Protein AF-A0A7S2W2R5-F1 (afdb_monomer_lite)

Sequence (116 aa):
VIVQPTSTGEVLVQDFVALGYPVIAITLNASVNNKILGMCKHVFQFDDNLEHIIEQLNELPVYMHIVMPGTEVGVELADEIADRFDIRKNTLKLSEIQKQEEISGSWAKLSVLQEF

Secondary structure (DSSP, 8-state):
-EE--STHHHHHHHHHHHTTPPPEEEE-SS---HHHHTT-SEEEE--S-HHHHHHHHHTSS-----EE-SSSHHHHHHHHHHHHTTPPP---TTHHHHHHHHHHHTTTTTSSSS--

Radius of gyration: 16.76 Å; chains: 1; bounding box: 62×26×30 Å

pLDDT: mean 78.96, std 20.47, range [34.94, 96.5]

Organism: NCBI:txid96639

Foldseek 3Di:
DEFACPAQNLVVLVVCLVVVHAYEYEYAPDDHPVVSVVSHPHYHYDPVDLVVVVVVVVPDPDQDAAHYYNDLVCLVSRVVSCVVNVHDHPPDPCNVVVVVVVVVVVVVVVVVPPPD

Structure (mmCIF, N/CA/C/O backbone):
data_AF-A0A7S2W2R5-F1
#
_entry.id   AF-A0A7S2W2R5-F1
#
loop_
_atom_site.group_PDB
_atom_site.id
_atom_site.type_symbol
_atom_site.label_atom_id
_atom_site.label_alt_id
_atom_site.label_comp_id
_atom_site.label_asym_id
_atom_site.label_entity_id
_atom_site.label_seq_id
_atom_site.pdbx_PDB_ins_code
_atom_site.Cartn_x
_atom_site.Cartn_y
_atom_site.Cartn_z
_atom_site.occupancy
_atom_site.B_iso_or_equiv
_atom_site.auth_seq_id
_atom_site.auth_comp_id
_atom_site.auth_asym_id
_atom_site.auth_atom_id
_atom_site.pdbx_PDB_model_num
ATOM 1 N N . VAL A 1 1 ? -6.144 -5.578 -0.274 1.00 89.50 1 VAL A N 1
ATOM 2 C CA . VAL A 1 1 ? -4.671 -5.701 -0.147 1.00 89.50 1 VAL A CA 1
ATOM 3 C C . VAL A 1 1 ? -4.079 -4.334 -0.405 1.00 89.50 1 VAL A C 1
ATOM 5 O O . VAL A 1 1 ? -4.522 -3.712 -1.363 1.00 89.50 1 VAL A O 1
ATOM 8 N N . ILE A 1 2 ? -3.165 -3.849 0.434 1.00 87.69 2 ILE A N 1
ATOM 9 C CA . ILE A 1 2 ? -2.410 -2.629 0.129 1.00 87.69 2 ILE A CA 1
ATOM 10 C C . ILE A 1 2 ? -1.122 -3.021 -0.590 1.00 87.69 2 ILE A C 1
ATOM 12 O O . ILE A 1 2 ? -0.438 -3.946 -0.153 1.00 87.69 2 ILE A O 1
ATOM 16 N N . VAL A 1 3 ? -0.795 -2.329 -1.678 1.00 88.06 3 VAL A N 1
ATOM 17 C CA . VAL A 1 3 ? 0.437 -2.547 -2.441 1.00 88.06 3 VAL A CA 1
ATOM 18 C C . VAL A 1 3 ? 1.093 -1.208 -2.755 1.00 88.06 3 VAL A C 1
ATOM 20 O O . VAL A 1 3 ? 0.430 -0.286 -3.228 1.00 88.06 3 VAL A O 1
ATOM 23 N N . GLN A 1 4 ? 2.402 -1.109 -2.548 1.00 92.81 4 GLN A N 1
ATOM 24 C CA . GLN A 1 4 ? 3.214 -0.052 -3.150 1.00 92.81 4 GLN A CA 1
ATOM 25 C C . GLN A 1 4 ? 3.517 -0.475 -4.598 1.00 92.81 4 GLN A C 1
ATOM 27 O O . GLN A 1 4 ? 4.209 -1.469 -4.790 1.00 92.81 4 GLN A O 1
ATOM 32 N N . PRO A 1 5 ? 2.960 0.174 -5.638 1.00 91.69 5 PRO A N 1
ATOM 33 C CA . PRO A 1 5 ? 2.845 -0.438 -6.962 1.00 91.69 5 PRO A CA 1
ATOM 34 C C . PRO A 1 5 ? 4.040 -0.128 -7.879 1.00 91.69 5 PRO A C 1
ATOM 36 O O . PRO A 1 5 ? 3.851 0.118 -9.061 1.00 91.69 5 PRO A O 1
ATOM 39 N N . THR A 1 6 ? 5.271 -0.079 -7.368 1.00 90.81 6 THR A N 1
ATOM 40 C CA . THR A 1 6 ? 6.471 0.168 -8.193 1.00 90.81 6 THR A CA 1
ATOM 41 C C . THR A 1 6 ? 7.331 -1.088 -8.267 1.00 90.81 6 THR A C 1
ATOM 43 O O . THR A 1 6 ? 7.393 -1.838 -7.299 1.00 90.81 6 THR A O 1
ATOM 46 N N . SER A 1 7 ? 8.019 -1.316 -9.394 1.00 88.06 7 SER A N 1
ATOM 47 C CA . SER A 1 7 ? 8.885 -2.490 -9.602 1.00 88.06 7 SER A CA 1
ATOM 48 C C . SER A 1 7 ? 8.112 -3.804 -9.389 1.00 88.06 7 SER A C 1
ATOM 50 O O . SER A 1 7 ? 7.101 -4.029 -10.057 1.00 88.06 7 SER A O 1
ATOM 52 N N . THR A 1 8 ? 8.514 -4.646 -8.433 1.00 90.19 8 THR A N 1
ATOM 53 C CA . THR A 1 8 ? 7.815 -5.882 -8.044 1.00 90.19 8 THR A CA 1
ATOM 54 C C . THR A 1 8 ? 6.357 -5.628 -7.655 1.00 90.19 8 THR A C 1
ATOM 56 O O . THR A 1 8 ? 5.495 -6.479 -7.871 1.00 90.19 8 THR A O 1
ATOM 59 N N . GLY A 1 9 ? 6.051 -4.431 -7.150 1.00 91.44 9 GLY A N 1
ATOM 60 C CA . GLY A 1 9 ? 4.696 -4.008 -6.820 1.00 91.44 9 GLY A CA 1
ATOM 61 C C . GLY A 1 9 ? 3.731 -4.041 -8.003 1.00 91.44 9 GLY A C 1
ATOM 62 O O . GLY A 1 9 ? 2.568 -4.387 -7.818 1.00 91.44 9 GLY A O 1
ATOM 63 N N . GLU A 1 10 ? 4.190 -3.744 -9.224 1.00 93.94 10 GLU A N 1
ATOM 64 C CA . GLU A 1 10 ? 3.332 -3.809 -10.416 1.00 93.94 10 GLU A CA 1
ATOM 65 C C . GLU A 1 10 ? 2.876 -5.244 -10.704 1.00 93.94 10 GLU A C 1
ATOM 67 O O . GLU A 1 10 ? 1.711 -5.473 -11.035 1.00 93.94 10 GLU A O 1
ATOM 72 N N . VAL A 1 11 ? 3.780 -6.213 -10.529 1.00 94.50 11 VAL A N 1
ATOM 73 C CA . VAL A 1 11 ? 3.484 -7.643 -10.692 1.00 94.50 11 VAL A CA 1
ATOM 74 C C . VAL A 1 11 ? 2.495 -8.093 -9.617 1.00 94.50 11 VAL A C 1
ATOM 76 O O . VAL A 1 11 ? 1.481 -8.708 -9.933 1.00 94.50 11 VAL A O 1
ATOM 79 N N . LEU A 1 12 ? 2.713 -7.687 -8.361 1.00 94.56 12 LEU A N 1
ATOM 80 C CA . LEU A 1 12 ? 1.806 -8.004 -7.255 1.00 94.56 12 LEU A CA 1
ATOM 81 C C . LEU A 1 12 ? 0.392 -7.452 -7.476 1.00 94.56 12 LEU A C 1
ATOM 83 O O . LEU A 1 12 ? -0.583 -8.145 -7.191 1.00 94.56 12 LEU A O 1
ATOM 87 N N . VAL A 1 13 ? 0.256 -6.229 -8.003 1.00 95.81 13 VAL A N 1
ATOM 88 C CA . VAL A 1 13 ? -1.060 -5.672 -8.364 1.00 95.81 13 VAL A CA 1
ATOM 89 C C . VAL A 1 13 ? -1.759 -6.577 -9.380 1.00 95.81 13 VAL A C 1
ATOM 91 O O . VAL A 1 13 ? -2.928 -6.911 -9.186 1.00 95.81 13 VAL A O 1
ATOM 94 N N . GLN A 1 14 ? -1.059 -6.993 -10.440 1.00 96.06 14 GLN A N 1
ATOM 95 C CA . GLN A 1 14 ? -1.632 -7.871 -11.464 1.00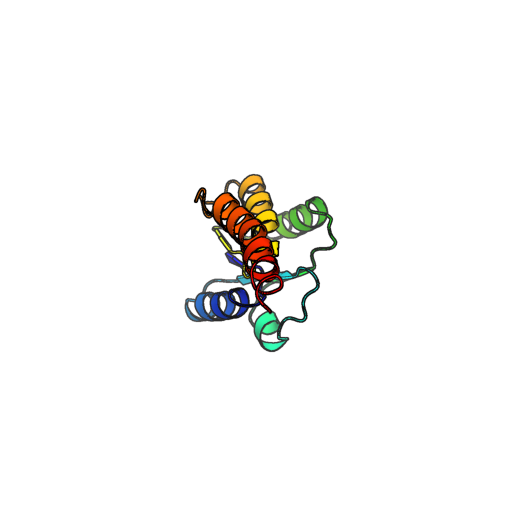 96.06 14 GLN A CA 1
ATOM 96 C C . GLN A 1 14 ? -2.073 -9.212 -10.876 1.00 96.06 14 GLN A C 1
ATOM 98 O O . GLN A 1 14 ? -3.203 -9.634 -11.127 1.00 96.06 14 GLN A O 1
ATOM 103 N N . ASP A 1 15 ? -1.226 -9.836 -10.059 1.00 95.94 15 ASP A N 1
ATOM 104 C CA . ASP A 1 15 ? -1.503 -11.132 -9.442 1.00 95.94 15 ASP A CA 1
ATOM 105 C C . ASP A 1 15 ? -2.714 -11.064 -8.505 1.00 95.94 15 ASP A C 1
ATOM 107 O O . ASP A 1 15 ? -3.640 -11.871 -8.616 1.00 95.94 15 ASP A O 1
ATOM 111 N N . PHE A 1 16 ? -2.774 -10.070 -7.614 1.00 95.06 16 PHE A N 1
ATOM 112 C CA . PHE A 1 16 ? -3.900 -9.928 -6.689 1.00 95.06 16 PHE A CA 1
ATOM 113 C C . PHE A 1 16 ? -5.213 -9.628 -7.410 1.00 95.06 16 PHE A C 1
ATOM 115 O O . PHE A 1 16 ? -6.244 -10.197 -7.050 1.00 95.06 16 PHE A O 1
ATOM 122 N N . VAL A 1 17 ? -5.181 -8.786 -8.445 1.00 95.69 17 VAL A N 1
ATOM 123 C CA . VAL A 1 17 ? -6.368 -8.494 -9.257 1.00 95.69 17 VAL A CA 1
ATOM 124 C C . VAL A 1 17 ? -6.821 -9.737 -10.025 1.00 95.69 17 VAL A C 1
ATOM 126 O O . VAL A 1 17 ? -8.016 -10.029 -10.042 1.00 95.69 17 VAL A O 1
ATOM 129 N N . ALA A 1 18 ? -5.896 -10.512 -10.602 1.00 95.81 18 ALA A N 1
ATOM 130 C CA . ALA A 1 18 ? -6.210 -11.769 -11.285 1.00 95.81 18 ALA A CA 1
ATOM 131 C C . ALA A 1 18 ? -6.815 -12.820 -10.336 1.00 95.81 18 ALA A C 1
ATOM 133 O O . ALA A 1 18 ? -7.683 -13.593 -10.738 1.00 95.81 18 ALA A O 1
ATOM 134 N N . LEU A 1 19 ? -6.405 -12.810 -9.066 1.00 95.06 19 LEU A N 1
ATOM 135 C CA . LEU A 1 19 ? -6.973 -13.633 -7.994 1.00 95.06 19 LEU A CA 1
ATOM 136 C C . LEU A 1 19 ? -8.298 -13.081 -7.427 1.00 95.06 19 LEU A C 1
ATOM 138 O O . LEU A 1 19 ? -8.893 -13.701 -6.547 1.00 95.06 19 LEU A O 1
ATOM 142 N N . GLY A 1 20 ? -8.777 -11.934 -7.917 1.00 93.75 20 GLY A N 1
ATOM 143 C CA . GLY A 1 20 ? -10.042 -11.322 -7.504 1.00 93.75 20 GLY A CA 1
ATOM 144 C C . GLY A 1 20 ? -9.971 -10.509 -6.209 1.00 93.75 20 GLY A C 1
ATOM 145 O O . GLY A 1 20 ? -11.011 -10.137 -5.663 1.00 93.75 20 GLY A O 1
ATOM 146 N N . TYR A 1 21 ? -8.774 -10.208 -5.701 1.00 93.12 21 TYR A N 1
ATOM 147 C CA . TYR A 1 21 ? -8.618 -9.358 -4.526 1.00 93.12 21 TYR A CA 1
ATOM 148 C C . TYR A 1 21 ? -8.718 -7.871 -4.898 1.00 93.12 21 TYR A C 1
ATOM 150 O O . TYR A 1 21 ? -8.045 -7.417 -5.824 1.00 93.12 21 TYR A O 1
ATOM 158 N N . PRO A 1 22 ? -9.481 -7.059 -4.140 1.00 92.75 22 PRO A N 1
ATOM 159 C CA . PRO A 1 22 ? -9.440 -5.613 -4.294 1.00 92.75 22 PRO A CA 1
ATOM 160 C C . PRO A 1 22 ? -8.087 -5.073 -3.813 1.00 92.75 22 PRO A C 1
ATOM 162 O O . PRO A 1 22 ? -7.673 -5.297 -2.664 1.00 92.75 22 PRO A O 1
ATOM 165 N N . VAL A 1 23 ? -7.413 -4.339 -4.694 1.00 95.25 23 VAL A N 1
ATOM 166 C CA . VAL A 1 23 ? -6.109 -3.725 -4.425 1.00 95.25 23 VAL A CA 1
ATOM 167 C C . VAL A 1 23 ? -6.267 -2.234 -4.132 1.00 95.25 23 VAL A C 1
ATOM 169 O O . VAL A 1 23 ? -6.977 -1.525 -4.844 1.00 95.25 23 VAL A O 1
ATOM 172 N N . ILE A 1 24 ? -5.605 -1.771 -3.075 1.00 96.38 24 ILE A N 1
ATOM 173 C CA . ILE A 1 24 ? -5.404 -0.365 -2.725 1.00 96.38 24 ILE A CA 1
ATOM 174 C C . ILE A 1 24 ? -3.934 -0.063 -3.005 1.00 96.38 24 ILE A C 1
ATOM 176 O O . ILE A 1 24 ? -3.059 -0.757 -2.491 1.00 96.38 24 ILE A O 1
ATOM 180 N N . ALA A 1 25 ? -3.656 0.938 -3.829 1.00 95.38 25 ALA A N 1
ATOM 181 C CA . ALA A 1 25 ? -2.298 1.347 -4.154 1.00 95.38 25 ALA A CA 1
ATOM 182 C C . ALA A 1 25 ? -1.872 2.567 -3.334 1.00 95.38 25 ALA A C 1
ATOM 184 O O . ALA A 1 25 ? -2.654 3.506 -3.201 1.00 95.38 25 ALA A O 1
ATOM 185 N N . ILE A 1 26 ? -0.625 2.575 -2.856 1.00 94.81 26 ILE A N 1
ATOM 186 C CA . ILE A 1 26 ? 0.012 3.757 -2.254 1.00 94.81 26 ILE A CA 1
ATOM 187 C C . ILE A 1 26 ? 1.306 4.061 -3.013 1.00 94.81 26 ILE A C 1
ATOM 189 O O . ILE A 1 26 ? 2.209 3.227 -3.066 1.00 94.81 26 ILE A O 1
ATOM 193 N N . THR A 1 27 ? 1.396 5.228 -3.650 1.00 93.06 27 THR A N 1
ATOM 194 C CA . THR A 1 27 ? 2.534 5.616 -4.501 1.00 93.06 27 THR A CA 1
ATOM 195 C C . THR A 1 27 ? 3.516 6.521 -3.748 1.00 93.06 27 THR A C 1
ATOM 197 O O . THR A 1 27 ? 3.100 7.366 -2.970 1.00 93.06 27 THR A O 1
ATOM 200 N N . LEU A 1 28 ? 4.825 6.351 -3.982 1.00 87.00 28 LEU A N 1
ATOM 201 C CA . LEU A 1 28 ? 5.920 7.014 -3.241 1.00 87.00 28 LEU A CA 1
ATOM 202 C C . LEU A 1 28 ? 6.683 8.079 -4.061 1.00 87.00 28 LEU A C 1
ATOM 204 O O . LEU A 1 28 ? 7.856 8.298 -3.804 1.00 87.00 28 LEU A O 1
ATOM 208 N N . ASN A 1 29 ? 6.085 8.693 -5.088 1.00 72.69 29 ASN A N 1
ATOM 209 C CA . ASN A 1 29 ? 6.729 9.621 -6.058 1.00 72.69 29 ASN A CA 1
ATOM 210 C C . ASN A 1 29 ? 7.341 8.994 -7.329 1.00 72.69 29 ASN A C 1
ATOM 212 O O . ASN A 1 29 ? 7.801 9.721 -8.210 1.00 72.69 29 ASN A O 1
ATOM 216 N N . ALA A 1 30 ? 7.314 7.668 -7.490 1.00 65.94 30 ALA A N 1
ATOM 217 C CA . ALA A 1 30 ? 7.740 7.022 -8.735 1.00 65.94 30 ALA A CA 1
ATOM 218 C C . ALA A 1 30 ? 6.652 7.082 -9.824 1.00 65.94 30 ALA A C 1
ATOM 220 O O . ALA A 1 30 ? 5.459 6.959 -9.538 1.00 65.94 30 ALA A O 1
ATOM 221 N N . SER A 1 31 ? 7.069 7.210 -11.091 1.00 77.25 31 SER A N 1
ATOM 222 C CA . SER A 1 31 ? 6.177 7.016 -12.241 1.00 77.25 31 SER A CA 1
ATOM 223 C C . SER A 1 31 ? 5.731 5.557 -12.288 1.00 77.25 31 SER A C 1
ATOM 225 O O . SER A 1 31 ? 6.494 4.686 -12.696 1.00 77.25 31 SER A O 1
ATOM 227 N N . VAL A 1 32 ? 4.504 5.294 -11.846 1.00 83.38 32 VAL A N 1
ATOM 228 C CA . VAL A 1 32 ? 3.868 3.978 -11.962 1.00 83.38 32 VAL A CA 1
ATOM 229 C C . VAL A 1 32 ? 3.082 3.934 -13.263 1.00 83.38 32 VAL A C 1
ATOM 231 O O . VAL A 1 32 ? 2.476 4.926 -13.674 1.00 83.38 32 VAL A O 1
ATOM 234 N N . ASN A 1 33 ? 3.074 2.784 -13.928 1.00 88.94 33 ASN A N 1
ATOM 235 C CA . ASN A 1 33 ? 2.297 2.611 -15.144 1.00 88.94 33 ASN A CA 1
ATOM 236 C C . ASN A 1 33 ? 0.794 2.858 -14.886 1.00 88.94 33 ASN A C 1
ATOM 238 O O . ASN A 1 33 ? 0.159 2.157 -14.099 1.00 88.94 33 ASN A O 1
ATOM 242 N N . ASN A 1 34 ? 0.189 3.811 -15.606 1.00 91.06 34 ASN A N 1
ATOM 243 C CA . ASN A 1 34 ? -1.237 4.147 -15.477 1.00 91.06 34 ASN A CA 1
ATOM 244 C C . ASN A 1 34 ? -2.169 2.942 -15.676 1.00 91.06 34 ASN A C 1
ATOM 246 O O . ASN A 1 34 ? -3.248 2.896 -15.088 1.00 91.06 34 ASN A O 1
ATOM 250 N N . LYS A 1 35 ? -1.761 1.948 -16.476 1.00 93.75 35 LYS A N 1
ATOM 251 C CA . LYS A 1 35 ? -2.522 0.705 -16.640 1.00 93.75 35 LYS A CA 1
ATOM 252 C C . LYS A 1 35 ? -2.587 -0.089 -15.335 1.00 93.75 35 LYS A C 1
ATOM 254 O O . LYS A 1 35 ? -3.639 -0.636 -15.038 1.00 93.75 35 LYS A O 1
ATOM 259 N N . ILE A 1 36 ? -1.497 -0.128 -14.569 1.00 95.00 36 ILE A N 1
ATOM 260 C CA . ILE A 1 36 ? -1.434 -0.797 -13.262 1.00 95.00 36 ILE A CA 1
ATOM 261 C C . ILE A 1 36 ? -2.325 -0.064 -12.264 1.00 95.00 36 ILE A C 1
ATOM 263 O O . ILE A 1 36 ? -3.166 -0.686 -11.624 1.00 95.00 36 ILE A O 1
ATOM 267 N N . LEU A 1 37 ? -2.210 1.265 -12.190 1.00 94.31 37 LEU A N 1
ATOM 268 C CA . LEU A 1 37 ? -3.049 2.073 -11.300 1.00 94.31 37 LEU A CA 1
ATOM 269 C C . LEU A 1 37 ? -4.542 1.932 -11.625 1.00 94.31 37 LEU A C 1
ATOM 271 O O . LEU A 1 37 ? -5.359 1.866 -10.713 1.00 94.31 37 LEU A O 1
ATOM 275 N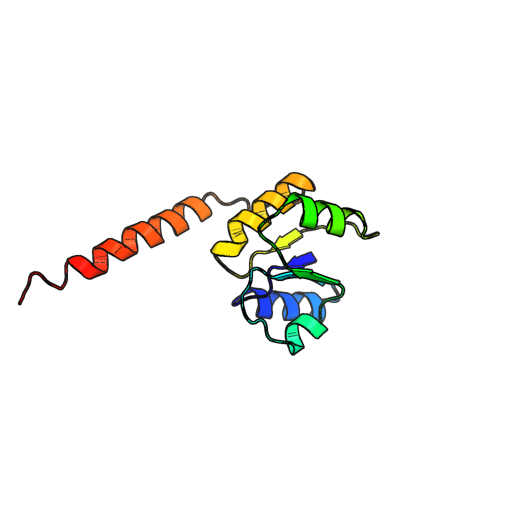 N . GLY A 1 38 ? -4.896 1.811 -12.908 1.00 95.81 38 GLY A N 1
ATOM 276 C CA . GLY A 1 38 ? -6.273 1.577 -13.350 1.00 95.81 38 GLY A CA 1
ATOM 277 C C . GLY A 1 38 ? -6.859 0.215 -12.955 1.00 95.81 38 GLY A C 1
ATOM 278 O O . GLY A 1 38 ? -8.067 0.029 -13.074 1.00 95.81 38 GLY A O 1
ATOM 279 N N . MET A 1 39 ? -6.040 -0.735 -12.490 1.00 96.50 39 MET A N 1
ATOM 280 C CA . MET A 1 39 ? -6.506 -2.020 -11.948 1.00 96.50 39 MET A CA 1
ATOM 281 C C . MET A 1 39 ? -6.827 -1.937 -10.446 1.00 96.50 39 MET A C 1
ATOM 283 O O . MET A 1 39 ? -7.509 -2.813 -9.912 1.00 96.50 39 MET A O 1
ATOM 287 N N . CYS A 1 40 ? -6.344 -0.900 -9.757 1.00 95.81 40 CYS A N 1
ATOM 288 C CA . CYS A 1 40 ? -6.541 -0.710 -8.326 1.00 95.81 40 CYS A CA 1
ATOM 289 C C . CYS A 1 40 ? -7.910 -0.088 -8.033 1.00 95.81 40 CYS A C 1
ATOM 291 O O . CYS A 1 40 ? -8.399 0.776 -8.756 1.00 95.81 40 CYS A O 1
ATOM 293 N N . LYS A 1 41 ? -8.521 -0.498 -6.920 1.00 95.81 41 LYS A N 1
ATOM 294 C CA . LYS A 1 41 ? -9.805 0.037 -6.455 1.00 95.81 41 LYS A CA 1
ATOM 295 C C . LYS A 1 41 ? -9.664 1.452 -5.890 1.00 95.81 41 LYS A C 1
ATOM 297 O O . LYS A 1 41 ? -10.542 2.283 -6.092 1.00 95.81 41 LYS A O 1
ATOM 302 N N . HIS A 1 42 ? -8.567 1.699 -5.180 1.00 95.75 42 HIS A N 1
ATOM 303 C CA . HIS A 1 42 ? -8.200 3.005 -4.641 1.00 95.75 42 HIS A CA 1
ATOM 304 C C . HIS A 1 42 ? -6.714 3.243 -4.889 1.00 95.75 42 HIS A C 1
ATOM 306 O O . HIS A 1 42 ? -5.925 2.295 -4.866 1.00 95.75 42 HIS A O 1
ATOM 312 N N . VAL A 1 43 ? -6.346 4.496 -5.131 1.00 95.06 43 VAL A N 1
ATOM 313 C CA . VAL A 1 43 ? -4.962 4.924 -5.328 1.00 95.06 43 VAL A CA 1
ATOM 314 C C . VAL A 1 43 ? -4.743 6.162 -4.473 1.00 95.06 43 VAL A C 1
ATOM 316 O O . VAL A 1 43 ? -5.449 7.154 -4.645 1.00 95.06 43 VAL A O 1
ATOM 319 N N . PHE A 1 44 ? -3.769 6.091 -3.577 1.00 94.81 44 PHE A N 1
ATOM 320 C CA . PHE A 1 44 ? -3.318 7.199 -2.747 1.00 94.81 44 PHE A CA 1
ATOM 321 C C . PHE A 1 44 ? -1.869 7.533 -3.082 1.00 94.81 44 PHE A C 1
ATOM 323 O O . PHE A 1 44 ? -1.100 6.666 -3.509 1.00 94.81 44 PHE A O 1
ATOM 330 N N . GLN A 1 45 ? -1.501 8.793 -2.893 1.00 93.44 45 GLN A N 1
ATOM 331 C CA . GLN A 1 45 ? -0.125 9.249 -3.008 1.00 93.44 45 GLN A CA 1
ATOM 332 C C . GLN A 1 45 ? 0.399 9.553 -1.611 1.00 93.44 45 GLN A C 1
ATOM 334 O O . GLN A 1 45 ? -0.228 10.308 -0.875 1.00 93.44 45 GLN A O 1
ATOM 339 N N . PHE A 1 46 ? 1.536 8.959 -1.267 1.00 92.25 46 PHE A N 1
ATOM 340 C CA . PHE A 1 46 ? 2.265 9.284 -0.055 1.00 92.25 46 PHE A CA 1
ATOM 341 C C . PHE A 1 46 ? 2.999 10.610 -0.250 1.00 92.25 46 PHE A C 1
ATOM 343 O O . PHE A 1 46 ? 3.754 10.776 -1.208 1.00 92.25 46 PHE A O 1
ATOM 350 N N . ASP A 1 47 ? 2.747 11.543 0.656 1.00 90.06 47 ASP A N 1
ATOM 351 C CA . ASP A 1 47 ? 3.265 12.911 0.681 1.00 90.06 47 ASP A CA 1
ATOM 352 C C . ASP A 1 47 ? 4.232 13.129 1.858 1.00 90.06 47 ASP A C 1
ATOM 354 O O . ASP A 1 47 ? 4.311 14.223 2.416 1.00 90.06 47 ASP A O 1
ATOM 358 N N . ASP A 1 48 ? 4.943 12.068 2.251 1.00 88.69 48 ASP A N 1
ATOM 359 C CA . ASP A 1 48 ? 5.830 12.016 3.420 1.00 88.69 48 ASP A CA 1
ATOM 360 C C . ASP A 1 48 ? 5.116 12.261 4.769 1.00 88.69 48 ASP A C 1
ATOM 362 O O . ASP A 1 48 ? 5.765 12.464 5.797 1.00 88.69 48 ASP A O 1
ATOM 366 N N . ASN A 1 49 ? 3.778 12.194 4.799 1.00 92.38 49 ASN A N 1
ATOM 367 C CA . ASN A 1 49 ? 2.972 12.258 6.015 1.00 92.38 49 ASN A CA 1
ATOM 368 C C . ASN A 1 49 ? 2.179 10.957 6.222 1.00 92.38 49 ASN A C 1
ATOM 370 O O . ASN A 1 49 ? 1.116 10.744 5.637 1.00 92.38 49 ASN A O 1
ATOM 374 N N . LEU A 1 50 ? 2.683 10.087 7.104 1.00 91.25 50 LEU A N 1
ATOM 375 C CA . LEU A 1 50 ? 2.043 8.806 7.417 1.00 91.25 50 LEU A CA 1
ATOM 376 C C . LEU A 1 50 ? 0.601 8.981 7.906 1.00 91.25 50 LEU A C 1
ATOM 378 O O . LEU A 1 50 ? -0.282 8.264 7.443 1.00 91.25 50 LEU A O 1
ATOM 382 N N . GLU A 1 51 ? 0.339 9.933 8.802 1.00 94.50 51 GLU A N 1
ATOM 383 C CA . GLU A 1 51 ? -0.994 10.097 9.397 1.00 94.50 51 GLU A CA 1
ATOM 384 C C . GLU A 1 51 ? -2.049 10.444 8.342 1.00 94.50 51 GLU A C 1
ATOM 386 O O . GLU A 1 51 ? -3.163 9.931 8.404 1.00 94.50 51 GLU A O 1
ATOM 391 N N . HIS A 1 52 ? -1.680 11.208 7.310 1.00 94.31 52 HIS A N 1
ATOM 392 C CA . HIS A 1 52 ? -2.582 11.514 6.200 1.00 94.31 52 HIS A CA 1
ATOM 393 C C . HIS A 1 52 ? -3.002 10.245 5.435 1.00 94.31 52 HIS A C 1
ATOM 395 O O . HIS A 1 52 ? -4.183 10.058 5.141 1.00 94.31 52 HIS A O 1
ATOM 401 N N . ILE A 1 53 ? -2.070 9.320 5.180 1.00 94.25 53 ILE A N 1
ATOM 402 C CA . ILE A 1 53 ? -2.394 8.012 4.589 1.00 94.25 53 ILE A CA 1
ATOM 403 C C . ILE A 1 53 ? -3.267 7.177 5.529 1.00 94.25 53 ILE A C 1
ATOM 405 O O . ILE A 1 53 ? -4.223 6.544 5.081 1.00 94.25 53 ILE A O 1
ATOM 409 N N . ILE A 1 54 ? -2.963 7.155 6.827 1.00 93.75 54 ILE A N 1
ATOM 410 C CA . ILE A 1 54 ? -3.736 6.380 7.806 1.00 93.75 54 ILE A CA 1
ATOM 411 C C . ILE A 1 54 ? -5.182 6.885 7.890 1.00 93.75 54 ILE A C 1
ATOM 413 O O . ILE A 1 54 ? -6.106 6.071 7.933 1.00 93.75 54 ILE A O 1
ATOM 417 N N . GLU A 1 55 ? -5.401 8.199 7.875 1.00 94.94 55 GLU A N 1
ATOM 418 C CA . GLU A 1 55 ? -6.736 8.804 7.822 1.00 94.94 55 GLU A CA 1
ATOM 419 C C . GLU A 1 55 ? -7.498 8.359 6.568 1.00 94.94 55 GLU A C 1
ATOM 421 O O . GLU A 1 55 ? -8.589 7.799 6.685 1.00 94.94 55 GLU A O 1
ATOM 426 N N . GLN A 1 56 ? -6.884 8.482 5.387 1.00 95.00 56 GLN A N 1
ATOM 427 C CA . GLN A 1 56 ? -7.483 8.046 4.119 1.00 95.00 56 GLN A CA 1
ATOM 428 C C . GLN A 1 56 ? -7.842 6.554 4.113 1.00 95.00 56 GLN A C 1
ATOM 430 O O . GLN A 1 56 ? -8.889 6.157 3.598 1.00 95.00 56 GLN A O 1
ATOM 435 N N . LEU A 1 57 ? -6.988 5.707 4.691 1.00 93.25 57 LEU A N 1
ATOM 436 C CA . LEU A 1 57 ? -7.243 4.272 4.798 1.00 93.25 57 LEU A CA 1
ATOM 437 C C . LEU A 1 57 ? -8.388 3.954 5.771 1.00 93.25 57 LEU A C 1
ATOM 439 O O . LEU A 1 57 ? -9.172 3.047 5.495 1.00 93.25 57 LEU A O 1
ATOM 443 N N . ASN A 1 58 ? -8.519 4.698 6.874 1.00 92.62 58 ASN A N 1
ATOM 444 C CA . ASN A 1 58 ? -9.600 4.525 7.853 1.00 92.62 58 ASN A CA 1
ATOM 445 C C . ASN A 1 58 ? -10.980 4.943 7.320 1.00 92.62 58 ASN A C 1
ATOM 447 O O . ASN A 1 58 ? -11.997 4.438 7.795 1.00 92.62 58 ASN A O 1
ATOM 451 N N . GLU A 1 59 ? -11.037 5.839 6.333 1.00 94.19 59 GLU A N 1
ATOM 452 C CA . GLU A 1 59 ? -12.289 6.225 5.669 1.00 94.19 59 GLU A CA 1
ATOM 453 C C . GLU A 1 59 ? -12.851 5.120 4.764 1.00 94.19 59 GLU A C 1
ATOM 455 O O . GLU A 1 59 ? -14.033 5.137 4.400 1.00 94.19 59 GLU A O 1
ATOM 460 N N . LEU A 1 60 ? -12.028 4.136 4.392 1.00 90.88 60 LEU A N 1
ATOM 461 C CA . LEU A 1 60 ? -12.468 3.046 3.537 1.00 90.88 60 LEU A CA 1
ATOM 462 C C . LEU A 1 60 ? -13.277 2.014 4.341 1.00 90.88 60 LEU A C 1
ATOM 464 O O . LEU A 1 60 ? -12.795 1.486 5.342 1.00 90.88 60 LEU A O 1
ATOM 468 N N . PRO A 1 61 ? -14.471 1.605 3.868 1.00 88.69 61 PRO A N 1
ATOM 469 C CA . PRO A 1 61 ? -15.285 0.583 4.526 1.00 88.69 61 PRO A CA 1
ATOM 470 C C . PRO A 1 61 ? -14.773 -0.829 4.193 1.00 88.69 61 PRO A C 1
ATOM 472 O O . PRO A 1 61 ? -15.515 -1.682 3.701 1.00 88.69 61 PRO A O 1
ATOM 475 N N . VAL A 1 62 ? -13.474 -1.068 4.377 1.00 83.50 62 VAL A N 1
ATOM 476 C CA . VAL A 1 62 ? -12.798 -2.315 4.011 1.00 83.50 62 VAL A CA 1
ATOM 477 C C . VAL A 1 62 ? -11.884 -2.774 5.135 1.00 83.50 62 VAL A C 1
ATOM 479 O O . VAL A 1 62 ? -11.182 -1.983 5.754 1.00 83.50 62 VAL A O 1
ATOM 482 N N . TYR A 1 63 ? -11.859 -4.082 5.371 1.00 81.75 63 TYR A N 1
ATOM 483 C CA . TYR A 1 63 ? -10.883 -4.681 6.267 1.00 81.75 63 TYR A CA 1
ATOM 484 C C . TYR A 1 63 ? -9.614 -5.032 5.485 1.00 81.75 63 TYR A C 1
ATOM 486 O O . TYR A 1 63 ? -9.669 -5.669 4.427 1.00 81.75 63 TYR A O 1
ATOM 494 N N . MET A 1 64 ? -8.464 -4.590 5.982 1.00 84.06 64 MET A N 1
ATOM 495 C CA . MET A 1 64 ? -7.183 -4.752 5.302 1.00 84.06 64 MET A CA 1
ATOM 496 C C . MET A 1 64 ? -6.444 -5.960 5.868 1.00 84.06 64 MET A C 1
ATOM 498 O O . MET A 1 64 ? -6.213 -6.059 7.064 1.00 84.06 64 MET A O 1
ATOM 502 N N . HIS A 1 65 ? -6.090 -6.901 4.993 1.00 81.44 65 HIS A N 1
ATOM 503 C CA . HIS A 1 65 ? -5.503 -8.182 5.405 1.00 81.44 65 HIS A CA 1
ATOM 504 C C . HIS A 1 65 ? -3.978 -8.241 5.304 1.00 81.44 65 HIS A C 1
ATOM 506 O O . HIS A 1 65 ? -3.365 -9.093 5.943 1.00 81.44 65 HIS A O 1
ATOM 512 N N . ILE A 1 66 ? -3.381 -7.414 4.443 1.00 87.56 66 ILE A N 1
ATOM 513 C CA . ILE A 1 66 ? -1.948 -7.442 4.133 1.00 87.56 66 ILE A CA 1
ATOM 514 C C . ILE A 1 66 ? -1.519 -6.129 3.470 1.00 87.56 66 ILE A C 1
ATOM 516 O O . ILE A 1 66 ? -2.302 -5.527 2.718 1.00 87.56 66 ILE A O 1
ATOM 520 N N . VAL A 1 67 ? -0.275 -5.734 3.738 1.00 89.94 67 VAL A N 1
ATOM 521 C CA . VAL A 1 67 ? 0.434 -4.612 3.117 1.00 89.94 67 VAL A CA 1
ATOM 522 C C . VAL A 1 67 ? 1.703 -5.162 2.470 1.00 89.94 67 VAL A C 1
ATOM 524 O O . VAL A 1 67 ? 2.453 -5.888 3.117 1.00 89.94 67 VAL A O 1
ATOM 527 N N . MET A 1 68 ? 1.916 -4.865 1.188 1.00 89.81 68 MET A N 1
ATOM 528 C CA . MET A 1 68 ? 3.034 -5.397 0.409 1.00 89.81 68 MET A CA 1
ATOM 529 C C . MET A 1 68 ? 3.877 -4.261 -0.183 1.00 89.81 68 MET A C 1
ATOM 531 O O . MET A 1 68 ? 3.351 -3.467 -0.974 1.00 89.81 68 MET A O 1
ATOM 535 N N . PRO A 1 69 ? 5.176 -4.183 0.143 1.00 90.88 69 PRO A N 1
ATOM 536 C CA . PRO A 1 69 ? 6.077 -3.253 -0.518 1.00 90.88 69 PRO A CA 1
ATOM 537 C C . PRO A 1 69 ? 6.411 -3.746 -1.934 1.00 90.88 69 PRO A C 1
ATOM 539 O O . PRO A 1 69 ? 6.588 -4.943 -2.160 1.00 90.88 69 PRO A O 1
ATOM 542 N N . GLY A 1 70 ? 6.503 -2.826 -2.895 1.00 86.25 70 GLY A N 1
ATOM 543 C CA . GLY A 1 70 ? 6.989 -3.110 -4.249 1.00 86.25 70 GLY A CA 1
ATOM 544 C C . GLY A 1 70 ? 8.472 -2.791 -4.442 1.00 86.25 70 GLY A C 1
ATOM 545 O O . GLY A 1 70 ? 9.105 -3.317 -5.358 1.00 86.25 70 GLY A O 1
ATOM 546 N N . THR A 1 71 ? 9.036 -1.966 -3.560 1.00 84.50 71 THR A N 1
ATOM 547 C CA . THR A 1 71 ? 10.438 -1.535 -3.554 1.00 84.50 71 THR A CA 1
ATOM 548 C C . THR A 1 71 ? 10.995 -1.544 -2.135 1.00 84.50 71 THR A C 1
ATOM 550 O O . THR A 1 71 ? 10.232 -1.541 -1.171 1.00 84.50 71 THR A O 1
ATOM 553 N N . GLU A 1 72 ? 12.322 -1.490 -2.010 1.00 80.12 72 GLU A N 1
ATOM 554 C CA . GLU A 1 72 ? 13.024 -1.373 -0.722 1.00 80.12 72 GLU A CA 1
ATOM 555 C C . GLU A 1 72 ? 12.590 -0.123 0.055 1.00 80.12 72 GLU A C 1
ATOM 557 O O . GLU A 1 72 ? 12.269 -0.210 1.235 1.00 80.12 72 GLU A O 1
ATOM 562 N N . VAL A 1 73 ? 12.454 1.018 -0.631 1.00 78.62 73 VAL A N 1
ATOM 563 C CA . VAL A 1 73 ? 11.951 2.272 -0.036 1.00 78.62 73 VAL A CA 1
ATOM 564 C C . VAL A 1 73 ? 10.526 2.109 0.508 1.00 78.62 73 VAL A C 1
ATOM 566 O O . VAL A 1 73 ? 10.163 2.713 1.510 1.00 78.62 73 VAL A O 1
ATOM 569 N N . GLY A 1 74 ? 9.708 1.265 -0.125 1.00 83.94 74 GLY A N 1
ATOM 570 C CA . GLY A 1 74 ? 8.351 0.988 0.338 1.00 83.94 74 GLY A CA 1
ATOM 571 C C . GLY A 1 74 ? 8.255 0.033 1.519 1.00 83.94 74 GLY A C 1
ATOM 572 O O . GLY A 1 74 ? 7.156 -0.106 2.052 1.00 83.94 74 GLY A O 1
ATOM 573 N N . VAL A 1 75 ? 9.348 -0.622 1.928 1.00 87.44 75 VAL A N 1
ATOM 574 C CA . VAL A 1 75 ? 9.345 -1.562 3.061 1.00 87.44 75 VAL A CA 1
ATOM 575 C C . VAL A 1 75 ? 9.024 -0.837 4.362 1.00 87.44 75 VAL A C 1
ATOM 577 O O . VAL A 1 75 ? 8.156 -1.295 5.095 1.00 87.44 75 VAL A O 1
ATOM 580 N N . GLU A 1 76 ? 9.650 0.315 4.612 1.00 87.06 76 GLU A N 1
ATOM 581 C CA . GLU A 1 76 ? 9.429 1.085 5.846 1.00 87.06 76 GLU A CA 1
ATOM 582 C C . GLU A 1 76 ? 7.974 1.550 5.958 1.00 87.06 76 GLU A C 1
ATOM 584 O O . GLU A 1 76 ? 7.315 1.277 6.959 1.00 87.06 76 GLU A O 1
ATOM 589 N N . LEU A 1 77 ? 7.425 2.131 4.884 1.00 87.88 77 LEU A N 1
ATOM 590 C CA . LEU A 1 77 ? 6.014 2.521 4.842 1.00 87.88 77 LEU A CA 1
ATOM 591 C C . LEU A 1 77 ? 5.080 1.314 5.036 1.00 87.88 77 LEU A C 1
ATOM 593 O O . LEU A 1 77 ? 4.063 1.410 5.722 1.00 87.88 77 LEU A O 1
ATOM 597 N N . ALA A 1 78 ? 5.397 0.172 4.420 1.00 89.88 78 ALA A N 1
ATOM 598 C CA . ALA A 1 78 ? 4.580 -1.027 4.553 1.00 89.88 78 ALA A CA 1
ATOM 599 C C . ALA A 1 78 ? 4.564 -1.556 5.995 1.00 89.88 78 ALA A C 1
ATOM 601 O O . ALA A 1 78 ? 3.499 -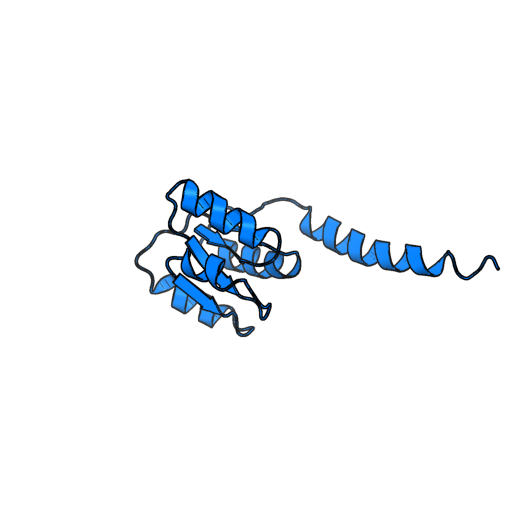1.947 6.479 1.00 89.88 78 ALA A O 1
ATOM 602 N N . ASP A 1 79 ? 5.711 -1.539 6.675 1.00 88.50 79 ASP A N 1
ATOM 603 C CA . ASP A 1 79 ? 5.837 -1.951 8.072 1.00 88.50 79 ASP A CA 1
ATOM 604 C C . ASP A 1 79 ? 5.085 -0.999 9.012 1.00 88.50 79 ASP A C 1
ATOM 606 O O . ASP A 1 79 ? 4.340 -1.470 9.874 1.00 88.50 79 ASP A O 1
ATOM 610 N N . GLU A 1 80 ? 5.198 0.317 8.808 1.00 90.06 80 GLU A N 1
ATOM 611 C CA . GLU A 1 80 ? 4.487 1.326 9.605 1.00 90.06 80 GLU A CA 1
ATOM 612 C C . GLU A 1 80 ? 2.961 1.213 9.465 1.00 90.06 80 GLU A C 1
ATOM 614 O O . GLU A 1 80 ? 2.228 1.240 10.460 1.00 90.06 80 GLU A O 1
ATOM 619 N N . ILE A 1 81 ? 2.456 1.023 8.241 1.00 90.00 81 ILE A N 1
ATOM 620 C CA . ILE A 1 81 ? 1.021 0.806 8.016 1.00 90.00 81 ILE A CA 1
ATOM 621 C C . ILE A 1 81 ? 0.582 -0.522 8.642 1.00 90.00 81 ILE A C 1
ATOM 623 O O . ILE A 1 81 ? -0.476 -0.585 9.273 1.00 90.00 81 ILE A O 1
ATOM 627 N N . ALA A 1 82 ? 1.371 -1.588 8.486 1.00 89.81 82 ALA A N 1
ATOM 628 C CA . ALA A 1 82 ? 1.039 -2.881 9.070 1.00 89.81 82 ALA A CA 1
ATOM 629 C C . ALA A 1 82 ? 0.959 -2.810 10.603 1.00 89.81 82 ALA A C 1
ATOM 631 O O . ALA A 1 82 ? 0.023 -3.365 11.178 1.00 89.81 82 ALA A O 1
ATOM 632 N N . ASP A 1 83 ? 1.869 -2.071 11.246 1.00 88.38 83 ASP A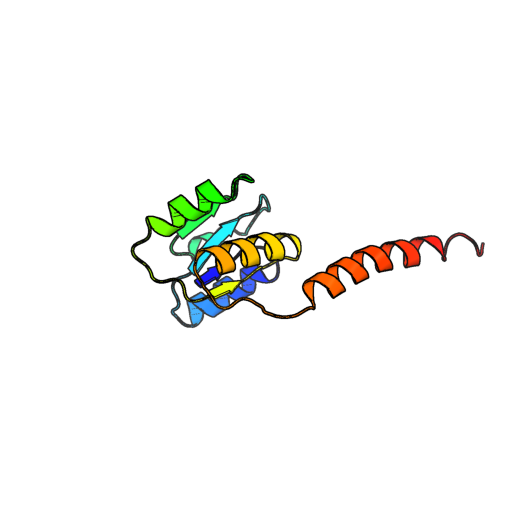 N 1
ATOM 633 C CA . ASP A 1 83 ? 1.820 -1.777 12.681 1.00 88.38 83 ASP A CA 1
ATOM 634 C C . ASP A 1 83 ? 0.537 -1.059 13.088 1.00 88.38 83 ASP A C 1
ATOM 636 O O . ASP A 1 83 ? -0.115 -1.434 14.064 1.00 88.38 83 ASP A O 1
ATOM 640 N N . ARG A 1 84 ? 0.147 -0.031 12.332 1.00 88.50 84 ARG A N 1
ATOM 641 C CA . ARG A 1 84 ? -0.992 0.812 12.702 1.00 88.50 84 ARG A CA 1
ATOM 642 C C . ARG A 1 84 ? -2.332 0.083 12.641 1.00 88.50 84 ARG A C 1
ATOM 644 O O . ARG A 1 84 ? -3.240 0.427 13.398 1.00 88.50 84 ARG A O 1
ATOM 651 N N . PHE A 1 85 ? -2.443 -0.906 11.759 1.00 85.75 85 PHE A N 1
ATOM 652 C CA . PHE A 1 85 ? -3.663 -1.678 11.528 1.00 85.75 85 PHE A CA 1
ATOM 653 C C . PHE A 1 85 ? -3.637 -3.092 12.134 1.00 85.75 85 PHE A C 1
ATOM 655 O O . PHE A 1 85 ? -4.567 -3.859 11.889 1.00 85.75 85 PHE A O 1
ATOM 662 N N . ASP A 1 86 ? -2.605 -3.438 12.915 1.00 82.81 86 ASP A N 1
ATOM 663 C CA . ASP A 1 86 ? -2.397 -4.788 13.473 1.00 82.81 86 ASP A CA 1
ATOM 664 C C . ASP A 1 86 ? -2.461 -5.887 12.389 1.00 82.81 86 ASP A C 1
ATOM 666 O O . ASP A 1 86 ? -3.051 -6.961 12.537 1.00 82.81 86 ASP A O 1
ATOM 670 N N . ILE A 1 87 ? -1.882 -5.579 11.226 1.00 82.50 87 ILE A N 1
ATOM 671 C CA . ILE A 1 87 ? -1.843 -6.464 10.063 1.00 82.50 87 ILE A CA 1
ATOM 672 C C . ILE A 1 87 ? -0.571 -7.310 10.128 1.00 82.50 87 ILE A C 1
ATOM 674 O O . ILE A 1 87 ? 0.471 -6.888 10.628 1.00 82.50 87 ILE A O 1
ATOM 678 N N . ARG A 1 88 ? -0.628 -8.525 9.566 1.00 67.12 88 ARG A N 1
ATOM 679 C CA . ARG A 1 88 ? 0.569 -9.355 9.391 1.00 67.12 88 ARG A CA 1
ATOM 680 C C . ARG A 1 88 ? 1.648 -8.579 8.636 1.00 67.12 88 ARG A C 1
ATOM 682 O O . ARG A 1 88 ? 1.476 -8.260 7.461 1.00 67.12 88 ARG A O 1
ATOM 689 N N . LYS A 1 89 ? 2.769 -8.349 9.314 1.00 61.84 89 LYS A N 1
ATOM 690 C CA . LYS A 1 89 ? 3.994 -7.827 8.714 1.00 61.84 89 LYS A CA 1
ATOM 691 C C . LYS A 1 89 ? 4.633 -8.866 7.808 1.00 61.84 89 LYS A C 1
ATOM 693 O O . LYS A 1 89 ? 4.451 -10.074 7.994 1.00 61.84 89 LYS A O 1
ATOM 698 N N . ASN A 1 90 ? 5.483 -8.397 6.905 1.00 54.19 90 ASN A N 1
ATOM 699 C CA . ASN A 1 90 ? 6.516 -9.242 6.334 1.00 54.19 90 ASN A CA 1
ATOM 700 C C . ASN A 1 90 ? 7.594 -9.447 7.417 1.00 54.19 90 ASN A C 1
ATOM 702 O O . ASN A 1 90 ? 8.648 -8.826 7.389 1.00 54.19 90 ASN A O 1
ATOM 706 N N . THR A 1 91 ? 7.286 -10.228 8.461 1.00 42.66 91 THR A N 1
ATOM 707 C CA . THR A 1 91 ? 8.150 -10.401 9.636 1.00 42.66 91 THR A CA 1
ATOM 708 C C . THR A 1 91 ? 9.376 -11.221 9.266 1.00 42.66 91 THR A C 1
ATOM 710 O O . THR A 1 91 ? 9.461 -12.415 9.536 1.00 42.66 91 THR A O 1
ATOM 713 N N . LEU A 1 92 ? 10.362 -10.580 8.661 1.00 41.66 92 LEU A N 1
ATOM 714 C CA . LEU A 1 92 ? 11.697 -11.120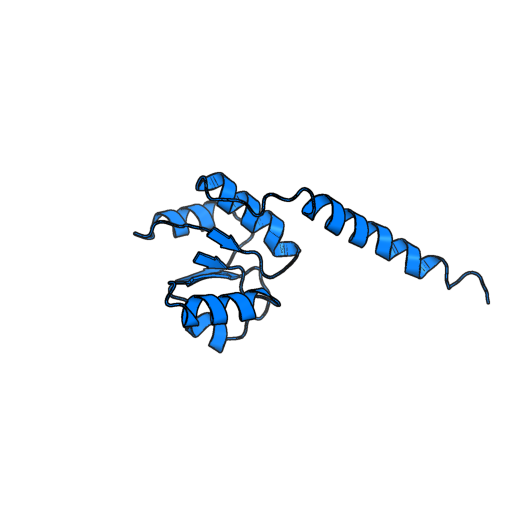 8.551 1.00 41.66 92 LEU A CA 1
ATOM 715 C C . LEU A 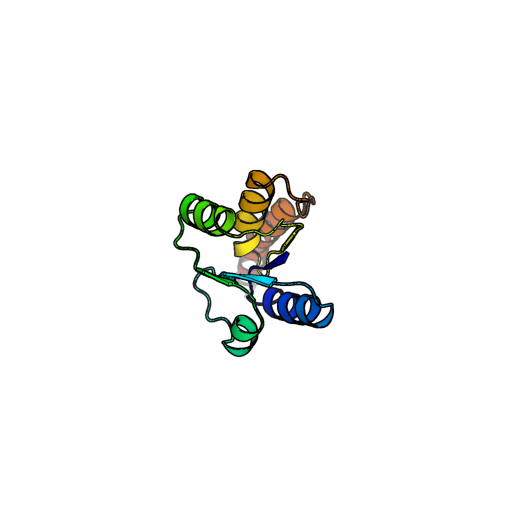1 92 ? 12.667 -10.017 8.942 1.00 41.66 92 LEU A C 1
ATOM 717 O O . LEU A 1 92 ? 12.633 -8.916 8.403 1.00 41.66 92 LEU A O 1
ATOM 721 N N . LYS A 1 93 ? 13.584 -10.374 9.841 1.00 43.62 93 LYS A N 1
ATOM 722 C CA . LYS A 1 93 ? 14.874 -9.724 10.120 1.00 43.62 93 LYS A CA 1
ATOM 723 C C . LYS A 1 93 ? 15.772 -9.615 8.860 1.00 43.62 93 LYS A C 1
ATOM 725 O O . LYS A 1 93 ? 16.978 -9.796 8.942 1.00 43.62 93 LYS A O 1
ATOM 730 N N . LEU A 1 94 ? 15.179 -9.424 7.680 1.00 47.00 94 LEU A N 1
ATOM 731 C CA . LEU A 1 94 ? 15.802 -9.300 6.369 1.00 47.00 94 LEU A CA 1
ATOM 732 C C . LEU A 1 94 ? 15.851 -7.847 5.901 1.00 47.00 94 LEU A C 1
ATOM 734 O O . LEU A 1 94 ? 16.740 -7.535 5.124 1.00 47.00 94 LEU A O 1
ATOM 738 N N . SER A 1 95 ? 14.972 -6.959 6.380 1.00 48.44 95 SER A N 1
ATOM 739 C CA . SER A 1 95 ? 15.075 -5.525 6.071 1.00 48.44 95 SER A CA 1
ATOM 740 C C . SER A 1 95 ? 16.391 -4.938 6.598 1.00 48.44 95 SER A C 1
ATOM 742 O O . SER A 1 95 ? 17.061 -4.193 5.890 1.00 48.44 95 SER A O 1
ATOM 744 N N . GLU A 1 96 ? 16.840 -5.371 7.782 1.00 47.38 96 GLU A N 1
ATOM 745 C CA . GLU A 1 96 ? 18.172 -5.054 8.322 1.00 47.38 96 GLU A CA 1
ATOM 746 C C . GLU A 1 96 ? 19.311 -5.647 7.473 1.00 47.38 96 GLU A C 1
ATOM 748 O O . GLU A 1 96 ? 20.347 -5.005 7.306 1.00 47.38 96 GLU A O 1
ATOM 753 N N . ILE A 1 97 ? 19.120 -6.843 6.902 1.00 46.38 97 ILE A N 1
ATOM 754 C CA . ILE A 1 97 ? 20.115 -7.512 6.047 1.00 46.38 97 ILE A CA 1
ATOM 755 C C . ILE A 1 97 ? 20.199 -6.831 4.672 1.00 46.38 97 ILE A C 1
ATOM 757 O O . ILE A 1 97 ? 21.300 -6.617 4.184 1.00 46.38 97 ILE A O 1
ATOM 761 N N . GLN A 1 98 ? 19.079 -6.405 4.081 1.00 50.81 98 GLN A N 1
ATOM 762 C CA . GLN A 1 98 ? 19.054 -5.653 2.819 1.00 50.81 98 GLN A CA 1
ATOM 763 C C . GLN A 1 98 ? 19.679 -4.261 2.981 1.00 50.81 98 GLN A C 1
ATOM 765 O O . GLN A 1 98 ? 20.536 -3.887 2.183 1.00 50.81 98 GLN A O 1
ATOM 770 N N . LYS A 1 99 ? 19.373 -3.547 4.077 1.00 49.69 99 LYS A N 1
ATOM 771 C CA . LYS A 1 99 ? 20.061 -2.288 4.425 1.00 49.69 99 LYS A CA 1
ATOM 772 C C . LYS A 1 99 ? 21.570 -2.488 4.618 1.00 49.69 99 LYS A C 1
ATOM 774 O O . LYS A 1 99 ? 22.361 -1.626 4.241 1.00 49.69 99 LYS A O 1
ATOM 779 N N . GLN A 1 100 ? 21.996 -3.620 5.188 1.00 46.47 100 GLN A N 1
ATOM 780 C CA . GLN A 1 100 ? 23.417 -3.959 5.313 1.00 46.47 100 GLN A CA 1
ATOM 781 C C . GLN A 1 100 ? 24.072 -4.344 3.982 1.00 46.47 100 GLN A C 1
ATOM 783 O O . GLN A 1 100 ? 25.231 -3.985 3.776 1.00 46.47 100 GLN A O 1
ATOM 788 N N . GLU A 1 101 ? 23.375 -5.024 3.071 1.00 45.84 101 GLU A N 1
ATOM 789 C CA . GLU A 1 101 ? 23.896 -5.315 1.731 1.00 45.84 101 GLU A CA 1
ATOM 790 C C . GLU A 1 101 ? 24.045 -4.044 0.884 1.00 45.84 101 GLU A C 1
ATOM 792 O O . GLU A 1 101 ? 25.035 -3.911 0.167 1.00 45.84 101 GLU A O 1
ATOM 797 N N . GLU A 1 102 ? 23.161 -3.055 1.036 1.00 48.16 102 GLU A N 1
ATOM 798 C CA . GLU A 1 102 ? 23.294 -1.748 0.374 1.00 48.16 102 GLU A CA 1
ATOM 799 C C . GLU A 1 102 ? 24.527 -0.970 0.886 1.00 48.16 102 GLU A C 1
ATOM 801 O O . GLU A 1 102 ? 25.306 -0.406 0.108 1.00 48.16 102 GLU A O 1
ATOM 806 N N . ILE A 1 103 ? 24.786 -1.031 2.201 1.00 50.38 103 ILE A N 1
ATOM 807 C CA . ILE A 1 103 ? 26.005 -0.489 2.829 1.00 50.38 103 ILE A CA 1
ATOM 808 C C . ILE A 1 103 ? 27.254 -1.291 2.405 1.00 50.38 103 ILE A C 1
ATOM 810 O O . ILE A 1 103 ? 28.325 -0.715 2.197 1.00 50.38 103 ILE A O 1
ATOM 814 N N . SER A 1 104 ? 27.134 -2.609 2.229 1.00 48.34 104 SER A N 1
ATOM 815 C CA . SER A 1 104 ? 28.218 -3.502 1.792 1.00 48.34 104 SER A CA 1
ATOM 816 C C . SER A 1 104 ? 28.577 -3.315 0.309 1.00 48.34 104 SER A C 1
ATOM 818 O O . SER A 1 104 ? 29.759 -3.305 -0.049 1.00 48.34 104 SER A O 1
ATOM 820 N N . GLY A 1 105 ? 27.588 -3.059 -0.552 1.00 43.81 105 GLY A N 1
ATOM 821 C CA . GLY A 1 105 ? 27.763 -2.821 -1.987 1.00 43.81 105 GLY A CA 1
ATOM 822 C C . GLY A 1 105 ? 28.558 -1.553 -2.319 1.00 43.81 105 GLY A C 1
ATOM 823 O O . GLY A 1 105 ? 29.185 -1.478 -3.378 1.00 43.81 105 GLY A O 1
ATOM 824 N N . SER A 1 106 ? 28.623 -0.586 -1.396 1.00 42.06 106 SER A N 1
ATOM 825 C CA . SER A 1 106 ? 29.472 0.608 -1.537 1.00 42.06 106 SER A CA 1
ATOM 826 C C . SER A 1 106 ? 30.977 0.331 -1.396 1.00 42.06 106 SER A C 1
ATOM 828 O O . SER A 1 106 ? 31.783 1.099 -1.920 1.00 42.06 106 SER A O 1
ATOM 830 N N . TRP A 1 107 ? 31.393 -0.784 -0.782 1.00 37.28 107 TRP A N 1
ATOM 831 C CA . TRP A 1 107 ? 32.818 -1.136 -0.663 1.00 37.28 107 TRP A CA 1
ATOM 832 C C . TRP A 1 107 ? 33.352 -1.932 -1.860 1.00 37.28 107 TRP A C 1
ATOM 834 O O . TRP A 1 107 ? 34.533 -1.821 -2.186 1.00 37.28 107 TRP A O 1
ATOM 844 N N . ALA A 1 108 ? 32.490 -2.656 -2.582 1.00 38.44 108 ALA A N 1
ATOM 845 C CA . ALA A 1 108 ? 32.889 -3.424 -3.766 1.00 38.44 108 ALA A CA 1
ATOM 846 C C . ALA A 1 108 ? 33.276 -2.543 -4.973 1.00 38.44 108 ALA A C 1
ATOM 848 O O . ALA A 1 108 ? 33.926 -3.018 -5.903 1.00 38.44 108 ALA A O 1
ATOM 849 N N . LYS A 1 109 ? 32.920 -1.250 -4.962 1.00 39.47 109 LYS A N 1
ATOM 850 C CA . LYS A 1 109 ? 33.331 -0.280 -5.994 1.00 39.47 109 LYS A CA 1
ATOM 851 C C . LYS A 1 109 ? 34.633 0.464 -5.686 1.00 39.47 109 LYS A C 1
ATOM 853 O O . LYS A 1 109 ? 35.183 1.078 -6.596 1.00 39.47 109 LYS A O 1
ATOM 858 N N . LEU A 1 110 ? 35.147 0.405 -4.454 1.00 34.94 110 LEU A N 1
ATOM 859 C CA . LEU A 1 110 ? 36.385 1.099 -4.065 1.00 34.94 110 LEU A CA 1
ATOM 860 C C . LEU A 1 110 ? 37.626 0.195 -4.045 1.00 34.94 110 LEU A C 1
ATOM 862 O O . LEU A 1 110 ? 38.739 0.711 -4.051 1.00 34.94 110 LEU A O 1
ATOM 866 N N . SER A 1 111 ? 37.470 -1.128 -4.110 1.00 35.59 111 SER A N 1
ATOM 867 C CA . SER A 1 111 ? 38.591 -2.080 -4.162 1.00 35.59 111 SER A CA 1
ATOM 868 C C . SER A 1 111 ? 39.092 -2.416 -5.575 1.00 35.59 111 SER A C 1
ATOM 870 O O . SER A 1 111 ? 40.116 -3.075 -5.702 1.00 35.59 111 SER A O 1
ATOM 872 N N . VAL A 1 112 ? 38.441 -1.928 -6.640 1.00 38.00 112 VAL A N 1
ATOM 873 C CA . VAL A 1 112 ? 38.878 -2.144 -8.043 1.00 38.00 112 VAL A CA 1
ATOM 874 C C . VAL A 1 112 ? 39.680 -0.954 -8.607 1.00 38.00 112 VAL A C 1
ATOM 876 O O . VAL A 1 112 ? 40.233 -1.035 -9.697 1.00 38.00 112 VAL A O 1
ATOM 879 N N . LEU A 1 113 ? 39.812 0.150 -7.862 1.00 37.22 113 LEU A N 1
ATOM 880 C CA . LEU A 1 113 ? 40.546 1.352 -8.300 1.00 37.22 113 LEU A CA 1
ATOM 881 C C . LEU A 1 113 ? 41.914 1.550 -7.619 1.00 37.22 113 LEU A C 1
ATOM 883 O O . LEU A 1 113 ? 42.489 2.629 -7.722 1.00 37.22 113 LEU A O 1
ATOM 887 N N . GLN A 1 114 ? 42.455 0.527 -6.948 1.00 36.91 114 GLN A N 1
ATOM 888 C CA . GLN A 1 114 ? 43.827 0.551 -6.409 1.00 36.91 114 GLN A CA 1
ATOM 889 C C . GLN A 1 114 ? 44.769 -0.501 -7.015 1.00 36.91 114 GLN A C 1
ATOM 891 O O . GLN A 1 114 ? 45.916 -0.597 -6.591 1.00 36.91 114 GLN A O 1
ATOM 896 N N . GLU A 1 115 ? 44.333 -1.231 -8.043 1.00 40.75 115 GLU A N 1
ATOM 897 C CA . GLU A 1 115 ? 45.195 -2.141 -8.809 1.00 40.75 115 GLU A CA 1
ATOM 898 C C . GLU A 1 115 ? 45.200 -1.789 -10.305 1.00 40.75 115 GLU A C 1
ATOM 900 O O . GLU A 1 115 ? 44.844 -2.619 -11.131 1.00 40.75 115 GLU A O 1
ATOM 905 N N . PHE A 1 116 ? 45.591 -0.557 -10.654 1.00 43.00 116 PHE A N 1
ATOM 906 C CA . PHE A 1 116 ? 46.174 -0.206 -11.959 1.00 43.00 116 PHE A CA 1
ATOM 907 C C . PHE A 1 116 ? 47.132 0.978 -11.815 1.00 43.00 116 PHE A C 1
ATOM 909 O O . PHE A 1 116 ? 46.736 1.981 -11.178 1.00 43.00 116 PHE A O 1
#